Protein AF-A0A0F9NQT6-F1 (afdb_monomer_lite)

Sequence (82 aa):
MMFKVRILPYGELPDEVKSQLCGYVHGEFILIYHKDKLIFWKSDDIEPEDVGFCRDLSWVPEIIDEAYKLGLEDGNSLDYID

Organism: NCBI:txid412755

Secondary structure (DSSP, 8-state):
--EEEEEEEGGGS-HHHHTT-SS--SSEEEEEEETTEEEEEEE----TT---SS---THHHHHHHHHHHHHHHHHHTT----

Radius of gyration: 15.91 Å; chains: 1; bounding box: 36×18×52 Å

pLDDT: mean 80.46, std 12.96, range [41.62, 93.88]

Structure (mmCIF, N/CA/C/O backbone):
data_AF-A0A0F9NQT6-F1
#
_entry.id   AF-A0A0F9NQT6-F1
#
loop_
_atom_site.group_PDB
_atom_site.id
_atom_site.type_symbol
_atom_site.label_atom_id
_atom_site.label_alt_id
_atom_site.label_comp_id
_atom_site.label_asym_id
_atom_site.label_entity_id
_atom_site.label_seq_id
_atom_site.pdbx_PDB_ins_code
_atom_site.Cartn_x
_atom_site.Cartn_y
_atom_site.Cartn_z
_atom_site.occupancy
_atom_site.B_iso_or_equiv
_atom_site.auth_seq_id
_atom_site.auth_comp_id
_atom_site.auth_asym_id
_atom_site.auth_atom_id
_atom_site.pdbx_PDB_model_num
ATOM 1 N N . MET A 1 1 ? -11.617 8.172 12.749 1.00 61.72 1 MET A N 1
ATOM 2 C CA . MET A 1 1 ? -11.614 7.554 11.413 1.00 61.72 1 MET A CA 1
ATOM 3 C C . MET A 1 1 ? -10.943 8.513 10.438 1.00 61.72 1 MET A C 1
ATOM 5 O O . MET A 1 1 ? -11.550 9.506 10.061 1.00 61.72 1 MET A O 1
ATOM 9 N N . MET A 1 2 ? -9.665 8.312 10.113 1.00 78.50 2 MET A N 1
ATOM 10 C CA . MET A 1 2 ? -8.999 9.134 9.098 1.00 78.50 2 MET A CA 1
ATOM 11 C C . MET A 1 2 ? -8.032 8.267 8.303 1.00 78.50 2 MET A C 1
ATOM 13 O O . MET A 1 2 ? -7.026 7.796 8.836 1.00 78.50 2 MET A O 1
ATOM 17 N N . PHE A 1 3 ? -8.376 8.050 7.037 1.00 87.69 3 PHE A N 1
ATOM 18 C CA . PHE A 1 3 ? -7.446 7.532 6.049 1.00 87.69 3 PHE A CA 1
ATOM 19 C C . PHE A 1 3 ? -6.639 8.693 5.483 1.00 87.69 3 PHE A C 1
ATOM 21 O O . PHE A 1 3 ? -7.181 9.770 5.224 1.00 87.69 3 PHE A O 1
ATOM 28 N N . LYS A 1 4 ? -5.343 8.474 5.280 1.00 91.38 4 LYS A N 1
ATOM 29 C CA . LYS A 1 4 ? -4.462 9.430 4.617 1.00 91.38 4 LYS A CA 1
ATOM 30 C C . LYS A 1 4 ? -3.761 8.734 3.468 1.00 91.38 4 LYS A C 1
ATOM 32 O O . LYS A 1 4 ? -3.033 7.772 3.682 1.00 91.38 4 LYS A O 1
ATOM 37 N N . VAL A 1 5 ? -3.952 9.259 2.266 1.00 91.69 5 VAL A N 1
ATOM 38 C CA . VAL A 1 5 ? -3.259 8.796 1.064 1.00 91.69 5 VAL A CA 1
ATOM 39 C C . VAL A 1 5 ? -2.125 9.768 0.760 1.00 91.69 5 VAL A C 1
ATOM 41 O O . VAL A 1 5 ? -2.308 10.984 0.848 1.00 91.69 5 VAL A O 1
ATOM 44 N N . ARG A 1 6 ? -0.944 9.244 0.441 1.00 93.56 6 ARG A N 1
ATOM 45 C CA . ARG A 1 6 ? 0.201 10.023 -0.040 1.00 93.56 6 ARG A CA 1
ATOM 46 C C . ARG A 1 6 ? 0.715 9.406 -1.332 1.00 93.56 6 ARG A C 1
ATOM 48 O O . ARG A 1 6 ? 0.745 8.186 -1.444 1.00 93.56 6 ARG A O 1
ATOM 55 N N . ILE A 1 7 ? 1.134 10.254 -2.262 1.00 92.31 7 ILE A N 1
ATOM 56 C CA . ILE A 1 7 ? 1.901 9.855 -3.442 1.00 92.31 7 ILE A CA 1
ATOM 57 C C . ILE A 1 7 ? 3.291 10.444 -3.247 1.00 92.31 7 ILE A C 1
ATOM 59 O O . ILE A 1 7 ? 3.405 11.648 -3.019 1.00 92.31 7 ILE A O 1
ATOM 63 N N . LEU A 1 8 ? 4.313 9.594 -3.217 1.00 92.56 8 LEU A N 1
ATOM 64 C CA . LEU A 1 8 ? 5.677 9.983 -2.871 1.00 92.56 8 LEU A CA 1
ATOM 65 C C . LEU A 1 8 ? 6.671 9.407 -3.884 1.00 92.56 8 LEU A C 1
ATOM 67 O O . LEU A 1 8 ? 6.509 8.257 -4.295 1.00 92.56 8 LEU A O 1
ATOM 71 N N . PRO A 1 9 ? 7.727 10.151 -4.249 1.00 90.38 9 PRO A N 1
ATOM 72 C CA . PRO A 1 9 ? 8.866 9.579 -4.953 1.00 90.38 9 PRO A CA 1
ATOM 73 C C . PRO A 1 9 ? 9.698 8.698 -4.007 1.00 90.38 9 PRO A C 1
ATOM 75 O O . PRO A 1 9 ? 9.665 8.874 -2.785 1.00 90.38 9 PRO A O 1
ATOM 78 N N . TYR A 1 10 ? 10.528 7.810 -4.569 1.00 89.19 10 TYR A N 1
ATOM 79 C CA . TYR A 1 10 ? 11.390 6.896 -3.798 1.00 89.19 10 TYR A CA 1
ATOM 80 C C . TYR A 1 10 ? 12.186 7.590 -2.673 1.00 89.19 10 TYR A C 1
ATOM 82 O O . TYR A 1 10 ? 12.279 7.078 -1.557 1.00 89.19 10 TYR A O 1
ATOM 90 N N . GLY A 1 11 ? 12.741 8.782 -2.931 1.00 88.44 11 GLY A N 1
ATOM 91 C CA . GLY A 1 11 ? 13.557 9.520 -1.957 1.00 88.44 11 GLY A CA 1
ATOM 92 C C . GLY A 1 11 ? 12.822 9.852 -0.653 1.00 88.44 11 GLY A C 1
ATOM 93 O O . GLY A 1 11 ? 13.430 9.814 0.419 1.00 88.44 11 GLY A O 1
ATOM 94 N N . GLU A 1 12 ? 11.513 10.081 -0.731 1.00 91.56 12 GLU A N 1
ATOM 95 C CA . GLU A 1 12 ? 10.657 10.489 0.389 1.00 91.56 12 GLU A CA 1
ATOM 96 C C . GLU A 1 12 ? 9.954 9.311 1.078 1.00 91.56 12 GLU A C 1
ATOM 98 O O . GLU A 1 12 ? 9.221 9.506 2.050 1.00 91.56 12 GLU A O 1
ATOM 103 N N . LEU A 1 13 ? 10.182 8.080 0.606 1.00 90.88 13 LEU A N 1
ATOM 104 C CA . LEU A 1 13 ? 9.595 6.897 1.219 1.00 90.88 13 LEU A CA 1
ATOM 105 C C . LEU A 1 13 ? 10.139 6.638 2.632 1.00 90.88 13 LEU A C 1
ATOM 107 O O . LEU A 1 13 ? 11.339 6.828 2.874 1.00 90.88 13 LEU A O 1
ATOM 111 N N . PRO A 1 14 ? 9.296 6.121 3.542 1.00 91.25 14 PRO A N 1
ATOM 112 C CA . PRO A 1 14 ? 9.742 5.553 4.808 1.00 91.25 14 PRO A CA 1
ATOM 113 C C . PRO A 1 14 ? 10.738 4.402 4.603 1.00 91.25 14 PRO A C 1
ATOM 115 O O . PRO A 1 14 ? 10.606 3.617 3.660 1.00 91.25 14 PRO A O 1
ATOM 118 N N . ASP A 1 15 ? 11.690 4.246 5.525 1.00 90.00 15 ASP A N 1
ATOM 119 C CA . ASP A 1 15 ? 12.703 3.180 5.459 1.00 90.00 15 ASP A CA 1
ATOM 120 C C . ASP A 1 15 ? 12.086 1.771 5.500 1.00 90.00 15 ASP A C 1
ATOM 122 O O . ASP A 1 15 ? 12.581 0.852 4.847 1.00 90.00 15 ASP A O 1
ATOM 126 N N . GLU A 1 16 ? 10.957 1.611 6.201 1.00 88.12 16 GLU A N 1
ATOM 127 C CA . GLU A 1 16 ? 10.186 0.361 6.238 1.00 88.12 16 GLU A CA 1
ATOM 128 C C . GLU A 1 16 ? 9.707 -0.075 4.845 1.00 88.12 16 GLU A C 1
ATOM 130 O O . GLU A 1 16 ? 9.786 -1.259 4.524 1.00 88.12 16 GLU A O 1
ATOM 135 N N . VAL A 1 17 ? 9.299 0.872 3.992 1.00 88.25 17 VAL A N 1
ATOM 136 C CA . VAL A 1 17 ? 8.882 0.595 2.610 1.00 88.25 17 VAL A CA 1
ATOM 137 C C . VAL A 1 17 ? 10.107 0.345 1.742 1.00 88.25 17 VAL A C 1
ATOM 139 O O . VAL A 1 17 ? 10.155 -0.649 1.026 1.00 88.25 17 VAL A O 1
ATOM 142 N N . LYS A 1 18 ? 11.143 1.188 1.861 1.00 87.75 18 LYS A N 1
ATOM 143 C CA . LYS A 1 18 ? 12.396 1.048 1.096 1.00 87.75 18 LYS A CA 1
ATOM 144 C C . LYS A 1 18 ? 13.046 -0.321 1.277 1.00 87.75 18 LYS A C 1
ATOM 146 O O . LYS A 1 18 ? 13.524 -0.896 0.307 1.00 87.75 18 LYS A O 1
ATOM 151 N N . SER A 1 19 ? 13.025 -0.867 2.494 1.00 86.25 19 SER A N 1
ATOM 152 C CA . SER A 1 19 ? 13.596 -2.188 2.792 1.00 86.25 19 SER A CA 1
ATOM 153 C C . SER A 1 19 ? 12.906 -3.353 2.069 1.00 86.25 19 SER A C 1
ATOM 155 O O . SER A 1 19 ? 13.503 -4.417 1.922 1.00 86.25 19 SER A O 1
ATOM 157 N N . GLN A 1 20 ? 11.666 -3.155 1.612 1.00 83.88 20 GLN A N 1
ATOM 158 C CA . GLN A 1 20 ? 10.862 -4.160 0.912 1.00 83.88 20 GLN A CA 1
ATOM 159 C C . GLN A 1 20 ? 10.969 -4.042 -0.616 1.00 83.88 20 GLN A C 1
ATOM 161 O O . GLN A 1 20 ? 10.454 -4.899 -1.332 1.00 83.88 20 GLN A O 1
ATOM 166 N N . LEU A 1 21 ? 11.629 -2.998 -1.129 1.00 81.06 21 LEU A N 1
ATOM 167 C CA . LEU A 1 21 ? 11.780 -2.768 -2.563 1.00 81.06 21 LEU A CA 1
ATOM 168 C C . LEU A 1 21 ? 13.002 -3.515 -3.104 1.00 81.06 21 LEU A C 1
ATOM 170 O O . LEU A 1 21 ? 14.140 -3.244 -2.724 1.00 81.06 21 LEU A O 1
ATOM 174 N N . CYS A 1 22 ? 12.781 -4.422 -4.055 1.00 67.25 22 CYS A N 1
ATOM 175 C CA . CYS A 1 22 ? 13.849 -5.101 -4.790 1.00 67.25 22 CYS A CA 1
ATOM 176 C C . CYS A 1 22 ? 14.307 -4.280 -6.005 1.00 67.25 22 CYS A C 1
ATOM 178 O O . CYS A 1 22 ? 14.190 -4.735 -7.132 1.00 67.25 22 CYS A O 1
ATOM 180 N N . GLY A 1 23 ? 14.833 -3.072 -5.781 1.00 68.00 23 GLY A N 1
ATOM 181 C CA . GLY A 1 23 ? 15.457 -2.273 -6.849 1.00 68.00 23 GLY A CA 1
ATOM 182 C C . GLY A 1 23 ? 14.552 -1.264 -7.563 1.00 68.00 23 GLY A C 1
ATOM 183 O O . GLY A 1 23 ? 15.064 -0.477 -8.354 1.00 68.00 23 GLY A O 1
ATOM 184 N N . TYR A 1 24 ? 13.262 -1.204 -7.224 1.00 68.19 24 TYR A N 1
ATOM 185 C CA . TYR A 1 24 ? 12.334 -0.165 -7.689 1.00 68.19 24 TYR A CA 1
ATOM 186 C C . TYR A 1 24 ? 12.710 1.202 -7.108 1.00 68.19 24 TYR A C 1
ATOM 188 O O . TYR A 1 24 ? 12.332 1.560 -5.990 1.00 68.19 24 TYR A O 1
ATOM 196 N N . VAL A 1 25 ? 13.505 1.959 -7.856 1.00 73.25 25 VAL A N 1
ATOM 197 C CA . VAL A 1 25 ? 13.965 3.308 -7.486 1.00 73.25 25 VAL A CA 1
ATOM 198 C C . VAL A 1 25 ? 13.438 4.379 -8.441 1.00 73.25 25 VAL A C 1
ATOM 200 O O . VAL A 1 25 ? 13.674 5.571 -8.225 1.00 73.25 25 VAL A O 1
ATOM 203 N N . HIS A 1 26 ? 12.714 3.967 -9.484 1.00 70.06 26 HIS A N 1
ATOM 204 C CA . HIS A 1 26 ? 12.274 4.813 -10.582 1.00 70.06 26 HIS A CA 1
ATOM 205 C C . HIS A 1 26 ? 10.748 4.788 -10.701 1.00 70.06 26 HIS A C 1
ATOM 207 O O . HIS A 1 26 ? 10.187 4.230 -11.624 1.00 70.06 26 HIS A O 1
ATOM 213 N N . GLY A 1 27 ? 10.059 5.447 -9.774 1.00 79.31 27 GLY A N 1
ATOM 214 C CA . GLY A 1 27 ? 8.605 5.557 -9.839 1.00 79.31 27 GLY A CA 1
ATOM 215 C C . GLY A 1 27 ? 8.022 6.413 -8.728 1.00 79.31 27 GLY A C 1
ATOM 216 O O . GLY A 1 27 ? 8.725 6.872 -7.816 1.00 79.31 27 GLY A O 1
ATOM 217 N N . GLU A 1 28 ? 6.719 6.618 -8.820 1.00 86.81 28 GLU A N 1
ATOM 218 C CA . GLU A 1 28 ? 5.881 7.116 -7.747 1.00 86.81 28 GLU A CA 1
ATOM 219 C C . GLU A 1 28 ? 5.287 5.950 -6.957 1.00 86.81 28 GLU A C 1
ATOM 221 O O . GLU A 1 28 ? 5.060 4.840 -7.445 1.00 86.81 28 GLU A O 1
ATOM 226 N N . PHE A 1 29 ? 5.034 6.214 -5.6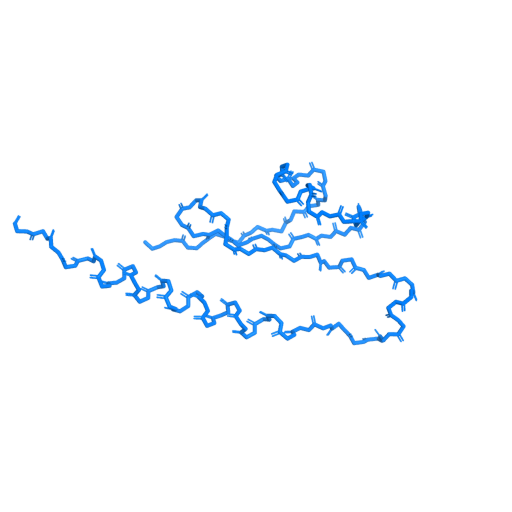84 1.00 90.88 29 PHE A N 1
ATOM 227 C CA . PHE A 1 29 ? 4.501 5.235 -4.758 1.00 90.88 29 PHE A CA 1
ATOM 228 C C . PHE A 1 29 ? 3.253 5.795 -4.110 1.00 90.88 29 PHE A C 1
ATOM 230 O O . PHE A 1 29 ? 3.284 6.881 -3.528 1.00 90.88 29 PHE A O 1
ATOM 237 N N . ILE A 1 30 ? 2.166 5.031 -4.160 1.00 92.00 30 ILE A N 1
ATOM 238 C CA . ILE A 1 30 ? 0.976 5.312 -3.366 1.00 92.00 30 ILE A CA 1
ATOM 239 C C . ILE A 1 30 ? 1.127 4.645 -2.005 1.00 92.00 30 ILE A C 1
ATOM 241 O O . ILE A 1 30 ? 1.402 3.452 -1.927 1.00 92.00 30 ILE A O 1
ATOM 245 N N . LEU A 1 31 ? 0.971 5.414 -0.930 1.00 93.88 31 LEU A N 1
ATOM 246 C CA . LEU A 1 31 ? 0.968 4.937 0.449 1.00 93.88 31 LEU A CA 1
ATOM 247 C C . LEU A 1 31 ? -0.365 5.305 1.092 1.00 93.88 31 LEU A C 1
ATOM 249 O O . LEU A 1 31 ? -0.801 6.459 1.031 1.00 93.88 31 LEU A O 1
ATOM 253 N N . ILE A 1 32 ? -0.996 4.334 1.741 1.00 92.88 32 ILE A N 1
ATOM 254 C CA . ILE A 1 32 ? -2.277 4.500 2.421 1.00 92.88 32 ILE A CA 1
ATOM 255 C C . ILE A 1 32 ? -2.064 4.234 3.903 1.0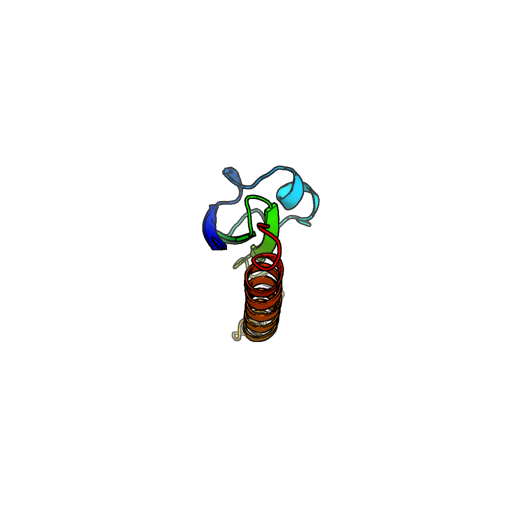0 92.88 32 ILE A C 1
ATOM 257 O O . ILE A 1 32 ? -1.577 3.178 4.304 1.00 92.88 32 ILE A O 1
ATOM 261 N N . TYR A 1 33 ? -2.446 5.213 4.713 1.00 93.06 33 TYR A N 1
ATOM 262 C CA . TYR A 1 33 ? -2.361 5.168 6.162 1.00 93.06 33 TYR A CA 1
ATOM 263 C C . TYR A 1 33 ? -3.756 5.158 6.779 1.00 93.06 33 TYR A C 1
ATOM 265 O O . TYR A 1 33 ? -4.639 5.892 6.330 1.00 93.06 33 TYR A O 1
ATOM 273 N N . HIS A 1 34 ? -3.921 4.411 7.865 1.00 90.88 34 HIS A N 1
ATOM 274 C CA . HIS A 1 34 ? -5.082 4.458 8.753 1.00 90.88 34 HIS A CA 1
ATOM 275 C C . HIS A 1 34 ? -4.591 4.673 10.184 1.00 90.88 34 HIS A C 1
ATOM 277 O O . HIS A 1 34 ? -3.701 3.957 10.639 1.00 90.88 34 HIS A O 1
ATOM 283 N N . LYS A 1 35 ? -5.117 5.695 10.879 1.00 89.31 35 LYS A N 1
ATOM 284 C CA . LYS A 1 35 ? -4.682 6.061 12.248 1.00 89.31 35 LYS A CA 1
ATOM 285 C C . LYS A 1 35 ? -3.145 6.176 12.369 1.00 89.31 35 LYS A C 1
ATOM 287 O O . LYS A 1 35 ? -2.539 5.603 13.266 1.00 89.31 35 LYS A O 1
ATOM 292 N N . ASP A 1 36 ? -2.529 6.873 11.409 1.00 88.81 36 ASP A N 1
ATOM 293 C CA . ASP A 1 36 ? -1.074 7.083 11.271 1.00 88.81 36 ASP A CA 1
ATOM 294 C C . ASP A 1 36 ? -0.214 5.822 11.053 1.00 88.81 36 ASP A C 1
ATOM 296 O O . ASP A 1 36 ? 1.003 5.925 10.904 1.00 88.81 36 ASP A O 1
ATOM 300 N N . LYS A 1 37 ? -0.828 4.641 10.931 1.00 89.81 37 LYS A N 1
ATOM 301 C CA . LYS A 1 37 ? -0.154 3.393 10.567 1.00 89.81 37 LYS A CA 1
ATOM 302 C C . LYS A 1 37 ? -0.243 3.162 9.062 1.00 89.81 37 LYS A C 1
ATOM 304 O O . LYS A 1 37 ? -1.322 3.294 8.487 1.00 89.81 37 LYS A O 1
ATOM 309 N N . LEU A 1 38 ? 0.873 2.802 8.427 1.00 91.75 38 LEU A N 1
ATOM 310 C CA . LEU A 1 38 ? 0.879 2.371 7.030 1.00 91.75 38 LEU A CA 1
ATOM 311 C C . LEU A 1 38 ? 0.132 1.035 6.915 1.00 91.75 38 LEU A C 1
ATOM 313 O O . LEU A 1 38 ? 0.490 0.071 7.592 1.00 91.75 38 LEU A O 1
ATOM 317 N N . ILE A 1 39 ? -0.906 0.993 6.081 1.00 91.81 39 ILE A N 1
ATOM 318 C CA . ILE A 1 39 ? -1.689 -0.225 5.824 1.00 91.81 39 ILE A CA 1
ATOM 319 C C . ILE A 1 39 ? -1.421 -0.797 4.433 1.00 91.81 39 ILE A C 1
ATOM 321 O O . ILE A 1 39 ? -1.496 -2.003 4.249 1.00 91.81 39 ILE A O 1
ATOM 325 N N . PHE A 1 40 ? -1.051 0.047 3.467 1.00 91.94 40 PHE A N 1
ATOM 326 C CA . PHE A 1 40 ? -0.796 -0.398 2.102 1.00 91.94 40 PHE A CA 1
ATOM 327 C C . PHE A 1 40 ? 0.179 0.525 1.382 1.00 91.94 40 PHE A C 1
ATOM 329 O O . PHE A 1 40 ? 0.170 1.741 1.595 1.00 91.94 40 PHE A O 1
ATOM 336 N N . TRP A 1 41 ? 0.980 -0.050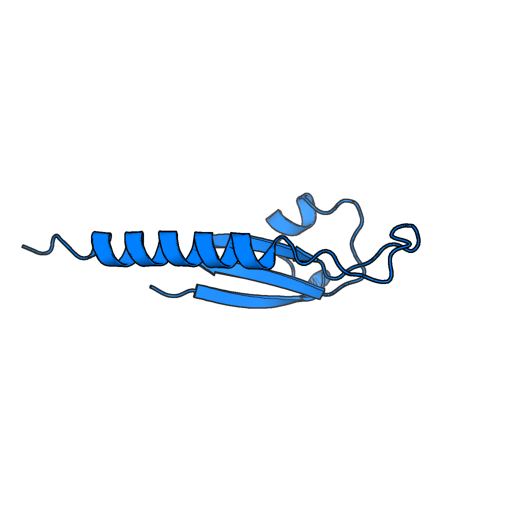 0.488 1.00 91.56 41 TRP A N 1
ATOM 337 C CA . TRP A 1 41 ? 1.781 0.701 -0.465 1.00 91.56 41 TRP A CA 1
ATOM 338 C C . TRP A 1 41 ? 1.869 -0.029 -1.812 1.00 91.56 41 TRP A C 1
ATOM 340 O O . TRP A 1 41 ? 1.834 -1.258 -1.862 1.00 91.56 41 TRP A O 1
ATOM 350 N N . LYS A 1 42 ? 1.991 0.721 -2.911 1.00 89.00 42 LYS A N 1
ATOM 351 C CA . LYS A 1 42 ? 2.216 0.167 -4.256 1.00 89.00 42 LYS A CA 1
ATOM 352 C C . LYS A 1 42 ? 3.064 1.127 -5.085 1.00 89.00 42 LYS A C 1
ATOM 354 O O . LYS A 1 42 ? 2.900 2.340 -4.966 1.00 89.00 42 LYS A O 1
ATOM 359 N N . SER A 1 43 ? 3.968 0.584 -5.896 1.00 86.62 43 SER A N 1
ATOM 360 C CA . SER A 1 43 ? 4.739 1.353 -6.877 1.00 86.62 43 SER A CA 1
ATOM 361 C C . SER A 1 43 ? 4.004 1.413 -8.210 1.00 86.62 43 SER A C 1
ATOM 363 O O . SER A 1 43 ? 3.276 0.481 -8.562 1.00 86.62 43 SER A O 1
ATOM 365 N N . ASP A 1 44 ? 4.198 2.505 -8.935 1.00 78.75 44 ASP A N 1
ATOM 366 C CA . ASP A 1 44 ? 3.771 2.648 -10.319 1.00 78.75 44 ASP A CA 1
ATOM 367 C C . ASP A 1 44 ? 4.890 2.319 -11.334 1.00 78.75 44 ASP A C 1
ATOM 369 O O . ASP A 1 44 ? 4.644 2.374 -12.542 1.00 78.75 44 ASP A O 1
ATOM 373 N N . ASP A 1 45 ? 6.077 1.947 -10.844 1.00 76.75 45 ASP A N 1
ATOM 374 C CA . ASP A 1 45 ? 7.225 1.514 -11.643 1.00 76.75 45 ASP A CA 1
ATOM 375 C C . ASP A 1 45 ? 6.868 0.270 -12.484 1.00 76.75 45 ASP A C 1
ATOM 377 O O . ASP A 1 45 ? 6.108 -0.600 -12.044 1.00 76.75 45 ASP A O 1
ATOM 381 N N . ILE A 1 46 ? 7.364 0.230 -13.721 1.00 70.00 46 ILE A N 1
ATOM 382 C CA . ILE A 1 46 ? 7.114 -0.831 -14.709 1.00 70.00 46 ILE A CA 1
ATOM 383 C C . ILE A 1 46 ? 8.469 -1.217 -15.291 1.00 70.00 46 ILE A C 1
ATOM 385 O O . ILE A 1 46 ? 9.120 -0.385 -15.933 1.00 70.00 46 ILE A O 1
ATOM 389 N N . GLU A 1 47 ? 8.880 -2.472 -15.117 1.00 64.69 47 GLU A N 1
ATOM 390 C CA . GLU A 1 47 ? 10.119 -2.957 -15.716 1.00 64.69 47 GLU A CA 1
ATOM 391 C C . GLU A 1 47 ? 9.925 -3.215 -17.226 1.00 64.69 47 GLU A C 1
ATOM 393 O O . GLU A 1 47 ? 8.834 -3.572 -17.676 1.00 64.69 47 GLU A O 1
ATOM 398 N N . PRO A 1 48 ? 10.961 -3.045 -18.067 1.00 65.25 48 PRO A N 1
ATOM 399 C CA . PRO A 1 48 ? 10.895 -3.374 -19.496 1.00 65.25 48 PRO A CA 1
ATOM 400 C C . PRO A 1 48 ? 10.447 -4.817 -19.786 1.00 65.25 48 PRO A C 1
ATOM 402 O O . PRO A 1 48 ? 9.876 -5.097 -20.843 1.00 65.25 48 PRO A O 1
ATOM 405 N N . GLU A 1 49 ? 10.726 -5.730 -18.856 1.00 64.19 49 GLU A N 1
ATOM 406 C CA . GLU A 1 49 ? 10.351 -7.141 -18.872 1.00 64.19 49 GLU A CA 1
ATOM 407 C C . GLU A 1 49 ? 8.872 -7.375 -18.515 1.00 64.19 49 GLU A C 1
ATOM 409 O O . GLU A 1 49 ? 8.337 -8.444 -18.822 1.00 64.19 49 GLU A O 1
ATOM 414 N N . ASP A 1 50 ? 8.178 -6.375 -17.963 1.00 63.03 50 ASP A N 1
ATOM 415 C CA . ASP A 1 50 ? 6.731 -6.375 -17.727 1.00 63.03 50 ASP A CA 1
ATOM 416 C C . ASP A 1 50 ? 5.978 -6.068 -19.035 1.00 63.03 50 ASP A C 1
ATOM 418 O O . ASP A 1 50 ? 5.194 -5.125 -19.127 1.00 63.03 50 ASP A O 1
ATOM 422 N N . VAL A 1 51 ? 6.225 -6.868 -20.084 1.00 55.12 51 VAL A N 1
ATOM 423 C CA . VAL A 1 51 ? 5.864 -6.640 -21.507 1.00 55.12 51 VAL A CA 1
ATOM 424 C C . VAL A 1 51 ? 4.347 -6.573 -21.816 1.00 55.12 51 VAL A C 1
ATOM 426 O O . VAL A 1 51 ? 3.919 -6.739 -22.961 1.00 55.12 51 VAL A O 1
ATOM 429 N N . GLY A 1 52 ? 3.493 -6.331 -20.823 1.00 60.25 52 GLY A N 1
ATOM 430 C CA . GLY A 1 52 ? 2.077 -6.031 -20.982 1.00 60.25 52 GLY A CA 1
ATOM 431 C C . GLY A 1 52 ? 1.811 -4.528 -20.909 1.00 60.25 52 GLY A C 1
ATOM 432 O O . GLY A 1 52 ? 2.016 -3.901 -19.881 1.00 60.25 52 GLY A O 1
ATOM 433 N N . PHE A 1 53 ? 1.218 -3.945 -21.955 1.00 58.59 53 PHE A N 1
ATOM 434 C CA . PHE A 1 53 ? 0.698 -2.562 -21.932 1.00 58.59 53 PHE A CA 1
ATOM 435 C C . PHE A 1 53 ? -0.446 -2.332 -20.918 1.00 58.59 53 PHE A C 1
ATOM 437 O O . PHE A 1 53 ? -1.046 -1.257 -20.877 1.00 58.59 53 PHE A O 1
ATOM 444 N N . CYS A 1 54 ? -0.800 -3.343 -20.129 1.00 64.75 54 CYS A N 1
ATOM 445 C CA . CYS A 1 54 ? -1.846 -3.308 -19.125 1.00 64.75 54 CYS A CA 1
ATOM 446 C C . CYS A 1 54 ? -1.223 -3.388 -17.729 1.00 64.75 54 CYS A C 1
ATOM 448 O O . CYS A 1 54 ? -0.680 -4.421 -17.345 1.00 64.75 54 CYS A O 1
ATOM 450 N N . ARG A 1 55 ? -1.351 -2.296 -16.962 1.00 66.06 55 ARG A N 1
ATOM 451 C CA . ARG A 1 55 ? -1.042 -2.286 -15.528 1.00 66.06 55 ARG A CA 1
ATOM 452 C C . ARG A 1 55 ? -1.978 -3.242 -14.794 1.00 66.06 55 ARG A C 1
ATOM 454 O O . ARG A 1 55 ? -3.194 -3.196 -14.994 1.00 66.06 55 ARG A O 1
ATOM 461 N N . ASP A 1 56 ? -1.414 -4.041 -13.899 1.00 75.44 56 ASP A N 1
ATOM 462 C CA . ASP A 1 56 ? -2.199 -4.812 -12.946 1.00 75.44 56 ASP A CA 1
ATOM 463 C C . ASP A 1 56 ? -2.783 -3.880 -11.869 1.00 75.44 56 ASP A C 1
ATOM 465 O O . ASP A 1 56 ? -2.074 -3.326 -11.024 1.00 75.44 56 ASP A O 1
ATOM 469 N N . LEU A 1 57 ? -4.100 -3.685 -11.934 1.00 80.12 57 LEU A N 1
ATOM 470 C CA . LEU A 1 57 ? -4.888 -2.898 -10.983 1.00 80.12 57 LEU A CA 1
ATOM 471 C C . LEU A 1 57 ? -5.770 -3.784 -10.089 1.00 80.12 57 LEU A C 1
ATOM 473 O O . LEU A 1 57 ? -6.681 -3.275 -9.436 1.00 80.12 57 LEU A O 1
ATOM 477 N N . SER A 1 58 ? -5.518 -5.097 -10.049 1.00 83.25 58 SER A N 1
ATOM 478 C CA . SER A 1 58 ? -6.270 -6.049 -9.216 1.00 83.25 58 SER A CA 1
ATOM 479 C C . SER A 1 58 ? -6.223 -5.722 -7.718 1.00 83.25 58 SER A C 1
ATOM 481 O O . SER A 1 58 ? -7.166 -6.031 -6.996 1.00 83.25 58 SER A O 1
ATOM 483 N N . TRP A 1 59 ? -5.187 -5.009 -7.270 1.00 83.56 59 TRP A N 1
ATOM 484 C CA . TRP A 1 59 ? -5.035 -4.535 -5.893 1.00 83.56 59 TRP A CA 1
ATOM 485 C C . TRP A 1 59 ? -6.035 -3.434 -5.496 1.00 83.56 59 TRP A C 1
ATOM 487 O O . TRP A 1 59 ? -6.272 -3.221 -4.308 1.00 83.56 59 TRP A O 1
ATOM 497 N N . VAL A 1 60 ? -6.623 -2.708 -6.460 1.00 86.75 60 VAL A N 1
ATOM 498 C CA . VAL A 1 60 ? -7.515 -1.568 -6.171 1.00 86.75 60 VAL A CA 1
ATOM 499 C C . VAL A 1 60 ? -8.813 -2.020 -5.480 1.00 86.75 60 VAL A C 1
ATOM 501 O O . VAL A 1 60 ? -9.161 -1.440 -4.452 1.00 86.75 60 VAL A O 1
ATOM 504 N N . PRO A 1 61 ? -9.543 -3.039 -5.975 1.00 90.12 61 PRO A N 1
ATOM 505 C CA . PRO A 1 61 ? -10.679 -3.595 -5.242 1.00 90.12 61 PRO A CA 1
ATOM 506 C C . PRO A 1 61 ? -10.317 -4.103 -3.841 1.00 90.12 61 PRO A C 1
ATOM 508 O O . PRO A 1 61 ? -11.035 -3.809 -2.889 1.00 90.12 61 PRO A O 1
ATOM 511 N N . GLU A 1 62 ? -9.192 -4.811 -3.697 1.00 89.06 62 GLU A N 1
ATOM 512 C CA . GLU A 1 62 ? -8.773 -5.394 -2.414 1.00 89.06 62 GLU A CA 1
ATOM 513 C C . GLU A 1 62 ? -8.578 -4.322 -1.336 1.00 89.06 62 GLU A C 1
ATOM 515 O O . GLU A 1 62 ? -9.077 -4.462 -0.217 1.00 89.06 62 GLU A O 1
ATOM 520 N N . ILE A 1 63 ? -7.920 -3.211 -1.685 1.00 89.81 63 ILE A N 1
ATOM 521 C CA . ILE A 1 63 ? -7.661 -2.138 -0.723 1.00 89.81 63 ILE A CA 1
ATOM 522 C C . ILE A 1 63 ? -8.920 -1.336 -0.369 1.00 89.81 63 ILE A C 1
ATOM 524 O O . ILE A 1 63 ? -9.034 -0.821 0.745 1.00 89.81 63 ILE A O 1
ATOM 528 N N . ILE A 1 64 ? -9.891 -1.246 -1.285 1.00 89.88 64 ILE A N 1
ATOM 529 C CA . ILE A 1 64 ? -11.200 -0.638 -1.002 1.00 89.88 64 ILE A CA 1
ATOM 530 C C . ILE A 1 64 ? -11.960 -1.487 0.024 1.00 89.88 64 ILE A C 1
ATOM 532 O O . ILE A 1 64 ? -12.494 -0.942 0.993 1.00 89.88 64 ILE A O 1
ATOM 536 N N . ASP A 1 65 ? -11.970 -2.808 -0.152 1.00 91.56 65 ASP A N 1
ATOM 537 C CA . ASP A 1 65 ? -12.622 -3.730 0.780 1.00 91.56 65 ASP A CA 1
ATOM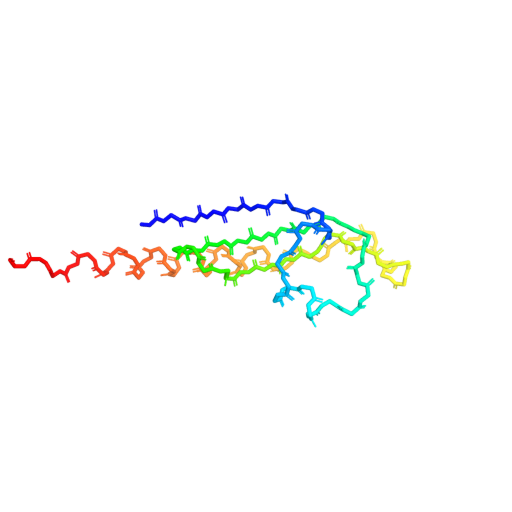 538 C C . ASP A 1 65 ? -11.959 -3.709 2.165 1.00 91.56 65 ASP A C 1
ATOM 540 O O . ASP A 1 65 ? -12.644 -3.746 3.191 1.00 91.56 65 ASP A O 1
ATOM 544 N N . GLU A 1 66 ? -10.629 -3.620 2.222 1.00 89.69 66 GLU A N 1
ATOM 545 C CA . GLU A 1 66 ? -9.893 -3.474 3.481 1.00 89.69 66 GLU A CA 1
ATOM 546 C C . GLU A 1 66 ? -10.211 -2.145 4.179 1.00 89.69 66 GLU A C 1
ATOM 548 O O . GLU A 1 66 ? -10.529 -2.131 5.372 1.00 89.69 66 GLU A O 1
ATOM 553 N N . ALA A 1 67 ? -10.222 -1.034 3.438 1.00 87.62 67 ALA A N 1
ATOM 554 C CA . ALA A 1 67 ? -10.603 0.267 3.978 1.00 87.62 67 ALA A CA 1
ATOM 555 C C . ALA A 1 67 ? -12.042 0.267 4.524 1.00 87.62 67 ALA A C 1
ATOM 557 O O . ALA A 1 67 ? -12.308 0.872 5.566 1.00 87.62 67 ALA A O 1
ATOM 558 N N . TYR A 1 68 ? -12.966 -0.445 3.868 1.00 87.75 68 TYR A N 1
ATOM 559 C CA . TYR A 1 68 ? -14.339 -0.602 4.348 1.00 87.75 68 TYR A CA 1
ATOM 560 C C . TYR A 1 68 ? -14.403 -1.372 5.675 1.00 87.75 68 TYR A C 1
ATOM 562 O O . TYR A 1 68 ? -15.067 -0.921 6.610 1.00 87.75 68 TYR A O 1
ATOM 570 N N . LYS A 1 69 ? -13.669 -2.488 5.802 1.00 89.25 69 LYS A N 1
ATOM 571 C CA . LYS A 1 69 ? -13.581 -3.267 7.053 1.00 89.25 69 LYS A CA 1
ATOM 572 C C . LYS A 1 69 ? -13.017 -2.432 8.202 1.00 89.25 69 LYS A C 1
ATOM 574 O O . LYS A 1 69 ? -13.627 -2.380 9.266 1.00 89.25 69 LYS A O 1
ATOM 579 N N . LEU A 1 70 ? -11.920 -1.714 7.963 1.00 88.88 70 LEU A N 1
ATOM 580 C CA . LEU A 1 70 ? -11.312 -0.813 8.947 1.00 88.88 70 LEU A CA 1
ATOM 581 C C . LEU A 1 70 ? -12.259 0.331 9.348 1.00 88.88 70 LEU A C 1
ATOM 583 O O . LEU A 1 70 ? -12.301 0.730 10.510 1.00 88.88 70 LEU A O 1
ATOM 587 N N . GLY A 1 71 ? -13.053 0.849 8.406 1.00 85.12 71 GLY A N 1
ATOM 588 C CA . GLY A 1 71 ? -14.097 1.835 8.690 1.00 85.12 71 GLY A CA 1
ATOM 589 C C . GLY A 1 71 ? -15.228 1.283 9.566 1.00 85.12 71 GLY A C 1
ATOM 590 O O . GLY A 1 71 ? -15.684 1.972 10.478 1.00 85.12 71 GLY A O 1
ATOM 591 N N . LEU A 1 72 ? -15.658 0.039 9.329 1.00 85.44 72 LEU A N 1
ATOM 592 C CA . LEU A 1 72 ? -16.642 -0.645 10.175 1.00 85.44 72 LEU A CA 1
ATOM 593 C C . LEU A 1 72 ? -16.102 -0.909 11.584 1.00 85.44 72 LEU A C 1
ATOM 595 O O . LEU A 1 72 ? -16.817 -0.685 12.556 1.00 85.44 72 LEU A O 1
ATOM 599 N N . GLU A 1 73 ? -14.851 -1.354 11.713 1.00 84.12 73 GLU A N 1
ATOM 600 C CA . GLU A 1 73 ? -14.190 -1.531 13.012 1.00 84.12 73 GLU A CA 1
ATOM 601 C C . GLU A 1 73 ? -14.083 -0.208 13.776 1.00 84.12 73 GLU A C 1
ATOM 603 O O . GLU A 1 73 ? -14.421 -0.153 14.957 1.00 84.12 73 GLU A O 1
ATOM 608 N N . ASP A 1 74 ? -13.686 0.874 13.098 1.00 82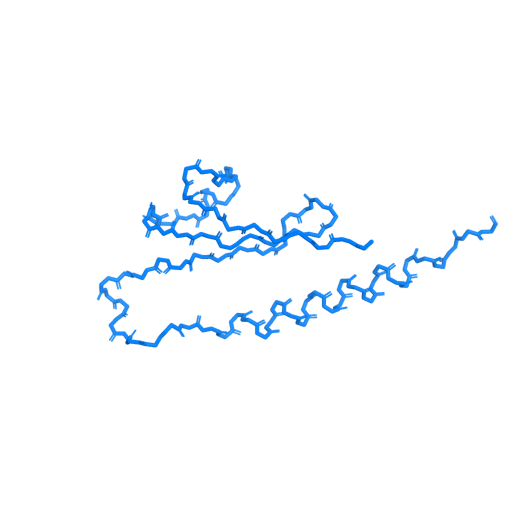.81 74 ASP A N 1
ATOM 609 C CA . ASP A 1 74 ? -13.665 2.221 13.672 1.00 82.81 74 ASP A CA 1
ATOM 610 C C . ASP A 1 74 ? -15.050 2.634 14.191 1.00 82.81 74 ASP A C 1
ATOM 612 O O .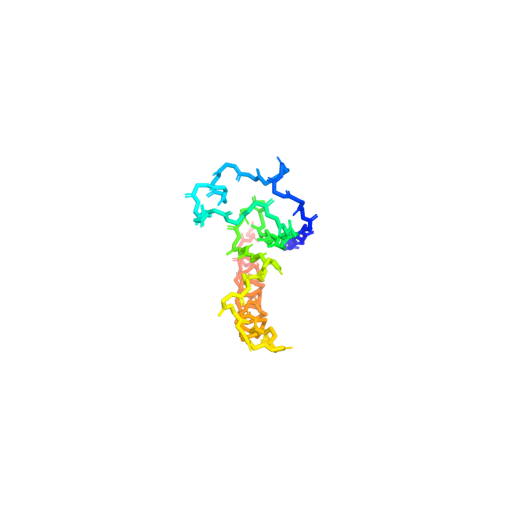 ASP A 1 74 ? -15.151 3.161 15.299 1.00 82.81 74 ASP A O 1
ATOM 616 N N . GLY A 1 75 ? -16.106 2.372 13.414 1.00 78.00 75 GLY A N 1
ATOM 617 C CA . GLY A 1 75 ? -17.491 2.661 13.790 1.00 78.00 75 GLY A CA 1
ATOM 618 C C . GLY A 1 75 ? -17.991 1.820 14.967 1.00 78.00 75 GLY A C 1
ATOM 619 O O . GLY A 1 75 ? -18.601 2.364 15.879 1.00 78.00 75 GLY A O 1
ATOM 620 N N . ASN A 1 76 ? -17.676 0.524 14.993 1.00 66.50 76 ASN A N 1
ATOM 621 C CA . ASN A 1 76 ? -18.047 -0.383 16.085 1.00 66.50 76 ASN A CA 1
ATOM 622 C C . ASN A 1 76 ? -17.236 -0.127 17.367 1.00 66.50 76 ASN A C 1
ATOM 624 O O . ASN A 1 76 ? -17.694 -0.431 18.462 1.00 66.50 76 ASN A O 1
ATOM 628 N N . SER A 1 77 ? -16.032 0.441 17.253 1.00 61.69 77 SER A N 1
ATOM 629 C CA . SER A 1 77 ? -15.203 0.816 18.406 1.00 61.69 77 SER A CA 1
ATOM 630 C C . SER A 1 77 ? -15.679 2.081 19.140 1.00 61.69 77 SER A C 1
ATOM 632 O O . SER A 1 77 ? -15.092 2.438 20.160 1.00 61.69 77 SER A O 1
ATOM 634 N N . LEU A 1 78 ? -16.722 2.761 18.640 1.00 55.41 78 LEU A N 1
ATOM 635 C CA . LEU A 1 78 ? -17.340 3.930 19.283 1.00 55.41 78 LEU A CA 1
ATOM 636 C C . LEU A 1 78 ? -18.424 3.582 20.317 1.00 55.41 78 LEU A C 1
ATOM 638 O O . LEU A 1 78 ? -18.906 4.486 20.997 1.00 55.41 78 LEU A O 1
ATOM 642 N N . ASP A 1 79 ? -18.758 2.307 20.502 1.00 54.16 79 ASP A N 1
ATOM 643 C CA . ASP A 1 79 ? -19.607 1.866 21.605 1.00 54.16 79 ASP A CA 1
ATOM 644 C C . ASP A 1 79 ? -18.724 1.492 22.800 1.00 54.16 79 ASP A C 1
ATOM 646 O O . ASP A 1 79 ? -18.158 0.410 22.810 1.00 54.16 79 ASP A O 1
ATOM 650 N N . TYR A 1 80 ? -18.531 2.426 23.738 1.00 50.22 80 TYR A N 1
ATOM 651 C CA . TYR A 1 80 ? -18.328 2.265 25.197 1.00 50.22 80 TYR A CA 1
ATOM 652 C C . TYR A 1 80 ? -17.734 3.573 25.749 1.00 50.22 80 TYR A C 1
ATOM 654 O O . TYR A 1 80 ? -16.559 3.664 26.108 1.00 50.22 80 TYR A O 1
ATOM 662 N N . ILE A 1 81 ? -18.568 4.609 25.806 1.00 49.19 81 ILE A N 1
ATOM 663 C CA . ILE A 1 81 ? -18.408 5.696 26.773 1.00 49.19 81 ILE A CA 1
ATOM 664 C C . ILE A 1 81 ? -19.661 5.619 27.654 1.00 49.19 81 ILE A C 1
ATOM 666 O O . ILE A 1 81 ? -20.720 6.086 27.239 1.00 49.19 81 ILE A O 1
ATOM 670 N N . ASP A 1 82 ? -19.537 4.933 28.796 1.00 41.62 82 ASP A N 1
ATOM 671 C CA . ASP A 1 82 ? -20.434 5.084 29.959 1.00 41.62 82 ASP A CA 1
ATOM 672 C C . ASP A 1 82 ? -20.199 6.457 30.617 1.00 41.62 82 ASP A C 1
ATOM 674 O O . ASP A 1 82 ? -19.014 6.866 30.718 1.00 41.62 82 ASP A O 1
#

Foldseek 3Di:
DDKDKDKDQQVPDDPVVVVVDPPPRPFIKIWIDDPNHTDDMDTPDDDPVNVDPDDPPVVVVVVVVVVVVVVVVVVVVPPDDD